Protein AF-A0A8J7DRD1-F1 (afdb_monomer_lite)

Foldseek 3Di:
DAWEWEDDPNDIDIDALVLVVVVLVLLLVLLVPDPPVDPPCVLVNVLSVVLVVQSVPDDGNHSYHYCCVRCVDPVSLVVVLVSLVVSLVVLVPPDDPCVSSNVVSVVVNVNSDD

Organism: NCBI:txid915328

pLDDT: mean 81.03, std 9.13, range [52.72, 90.69]

Radius of gyration: 13.46 Å; chains: 1; bounding box: 30×30×40 Å

Structure (mmCIF, N/CA/C/O backbone):
data_AF-A0A8J7DRD1-F1
#
_entry.id   AF-A0A8J7DRD1-F1
#
loop_
_atom_site.group_PDB
_atom_site.id
_atom_site.type_symbol
_atom_site.label_atom_id
_atom_site.label_alt_id
_atom_site.label_comp_id
_atom_site.label_asym_id
_atom_site.label_entity_id
_atom_site.label_seq_id
_atom_site.pdbx_PDB_ins_code
_atom_site.Cartn_x
_atom_site.Cartn_y
_atom_site.Cartn_z
_atom_site.occupancy
_atom_site.B_iso_or_equiv
_atom_site.auth_seq_id
_atom_site.auth_comp_id
_atom_site.auth_asym_id
_atom_site.auth_atom_id
_atom_site.pdbx_PDB_model_num
ATOM 1 N N . MET A 1 1 ? 6.907 -0.403 -21.459 1.00 59.00 1 MET A N 1
ATOM 2 C CA . MET A 1 1 ? 6.897 0.012 -20.043 1.00 59.00 1 MET A CA 1
ATOM 3 C C . MET A 1 1 ? 5.683 -0.633 -19.435 1.00 59.00 1 MET A C 1
ATOM 5 O O . MET A 1 1 ? 4.597 -0.388 -19.939 1.00 59.00 1 MET A O 1
ATOM 9 N N . SER A 1 2 ? 5.886 -1.500 -18.460 1.00 76.94 2 SER A N 1
ATOM 10 C CA . SER A 1 2 ? 4.801 -2.236 -17.828 1.00 76.94 2 SER A CA 1
ATOM 11 C C . SER A 1 2 ? 4.134 -1.355 -16.772 1.00 76.94 2 SER A C 1
ATOM 13 O O . SER A 1 2 ? 4.813 -0.569 -16.095 1.00 76.94 2 SER A O 1
ATOM 15 N N . SER A 1 3 ? 2.813 -1.426 -16.708 1.00 82.06 3 SER A N 1
ATOM 16 C CA . SER A 1 3 ? 1.995 -0.753 -15.707 1.00 82.06 3 SER A CA 1
ATOM 17 C C . SER A 1 3 ? 1.159 -1.789 -14.991 1.00 82.06 3 SER A C 1
ATOM 19 O O . SER A 1 3 ? 0.668 -2.714 -15.632 1.00 82.06 3 SER A O 1
ATOM 21 N N . SER A 1 4 ? 0.968 -1.567 -13.704 1.00 85.44 4 SER A N 1
ATOM 22 C CA . SER A 1 4 ? 0.161 -2.399 -12.827 1.00 85.44 4 SER A CA 1
ATOM 23 C C . SER A 1 4 ? -0.974 -1.566 -12.255 1.00 85.44 4 SER A C 1
ATOM 25 O O . SER A 1 4 ? -0.925 -0.328 -12.270 1.00 85.44 4 SER A O 1
ATOM 27 N N . GLU A 1 5 ? -2.002 -2.229 -11.766 1.00 88.00 5 GLU A N 1
ATOM 28 C CA . GLU A 1 5 ? -3.195 -1.616 -11.215 1.00 88.00 5 GLU A CA 1
ATOM 29 C C . GLU A 1 5 ? -3.276 -1.833 -9.703 1.00 88.00 5 GLU A C 1
ATOM 31 O O . GLU A 1 5 ? -2.980 -2.904 -9.193 1.00 88.00 5 GLU A O 1
ATOM 36 N N . VAL A 1 6 ? -3.669 -0.798 -8.965 1.00 88.00 6 VAL A N 1
ATOM 37 C CA . VAL A 1 6 ? -4.095 -0.937 -7.567 1.00 88.00 6 VAL A CA 1
ATOM 38 C C . VAL A 1 6 ? -5.597 -0.715 -7.526 1.00 88.00 6 VAL A C 1
ATOM 40 O O . VAL A 1 6 ? -6.076 0.298 -8.048 1.00 88.00 6 VAL A O 1
ATOM 43 N N . ILE A 1 7 ? -6.323 -1.651 -6.924 1.00 90.62 7 ILE A N 1
ATOM 44 C CA . ILE A 1 7 ? -7.785 -1.722 -6.916 1.00 90.62 7 ILE A CA 1
ATOM 45 C C . ILE A 1 7 ? -8.286 -1.647 -5.471 1.00 90.62 7 ILE A C 1
ATOM 47 O O . ILE A 1 7 ? -7.728 -2.278 -4.575 1.00 90.62 7 ILE A O 1
ATOM 51 N N . PHE A 1 8 ? -9.319 -0.839 -5.240 1.00 90.69 8 PHE A N 1
ATOM 52 C CA . PHE A 1 8 ? -10.028 -0.752 -3.964 1.00 90.69 8 PHE A CA 1
ATOM 53 C C . PHE A 1 8 ? -11.447 -0.214 -4.169 1.00 90.69 8 PHE A C 1
ATOM 55 O O . PHE A 1 8 ? -11.630 0.847 -4.776 1.00 90.69 8 PHE A O 1
ATOM 62 N N . ASN A 1 9 ? -12.459 -0.883 -3.621 1.00 87.56 9 ASN A N 1
ATOM 63 C CA . ASN A 1 9 ? -13.872 -0.515 -3.704 1.00 87.56 9 ASN A CA 1
ATOM 64 C C . ASN A 1 9 ? -14.334 -0.222 -5.147 1.00 87.56 9 ASN A C 1
ATOM 66 O O . ASN A 1 9 ? -14.951 0.812 -5.412 1.00 87.56 9 ASN A O 1
ATOM 70 N N . ASN A 1 10 ? -14.006 -1.104 -6.102 1.00 85.62 10 ASN A N 1
ATOM 71 C CA . ASN A 1 10 ? -14.265 -0.937 -7.548 1.00 85.62 10 ASN A CA 1
ATOM 72 C C . ASN A 1 10 ? -13.642 0.322 -8.184 1.00 85.62 10 ASN A C 1
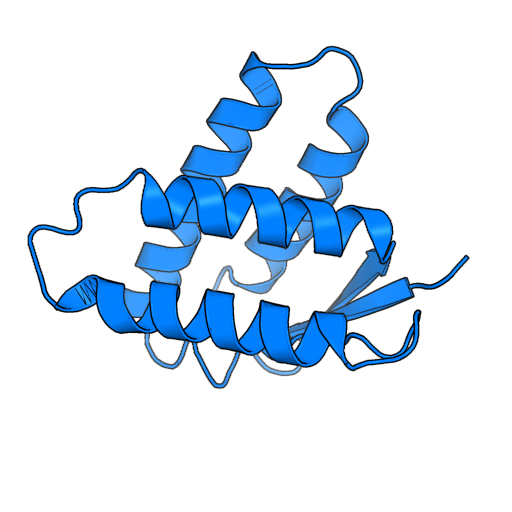ATOM 74 O O . ASN A 1 10 ? -13.961 0.681 -9.320 1.00 85.62 10 ASN A O 1
ATOM 78 N N . ARG A 1 11 ? -12.770 1.027 -7.463 1.00 89.50 11 ARG A N 1
ATOM 79 C CA . ARG A 1 11 ? -11.957 2.117 -7.991 1.00 89.50 11 ARG A CA 1
ATOM 80 C C . ARG A 1 11 ? -10.576 1.556 -8.274 1.00 89.50 11 ARG A C 1
ATOM 82 O O . ARG A 1 11 ? -10.091 0.703 -7.537 1.00 89.50 11 ARG A O 1
ATOM 89 N N . SER A 1 12 ? -9.917 2.082 -9.297 1.00 90.12 12 SER A N 1
ATOM 90 C CA . SER A 1 12 ? -8.574 1.637 -9.627 1.00 90.12 12 SER A CA 1
ATOM 91 C C . SER A 1 12 ? -7.630 2.765 -10.027 1.00 90.12 12 SER A C 1
ATOM 93 O O . SER A 1 12 ? -8.029 3.893 -10.372 1.00 90.12 12 SER A O 1
ATOM 95 N N . ARG A 1 13 ? -6.333 2.477 -9.911 1.00 89.31 13 ARG A N 1
ATOM 96 C CA . ARG A 1 13 ? -5.239 3.366 -10.295 1.00 89.31 13 ARG A CA 1
ATOM 97 C C . ARG A 1 13 ? -4.143 2.581 -10.992 1.00 89.31 13 ARG A C 1
ATOM 99 O O . ARG A 1 13 ? -3.478 1.757 -10.379 1.00 89.31 13 ARG A O 1
ATOM 106 N N . HIS A 1 14 ? -3.889 2.939 -12.248 1.00 88.31 14 HIS A N 1
ATOM 107 C CA . HIS A 1 14 ? -2.701 2.476 -12.954 1.00 88.31 14 HIS A CA 1
ATOM 108 C C . HIS A 1 14 ? -1.463 3.261 -12.523 1.00 88.31 14 HIS A C 1
ATOM 110 O O . HIS A 1 14 ? -1.456 4.506 -12.516 1.00 88.31 14 HIS A O 1
ATOM 116 N N . LEU A 1 15 ? -0.416 2.508 -12.212 1.00 86.38 15 LEU A N 1
ATOM 117 C CA . LEU A 1 15 ? 0.881 2.971 -11.741 1.00 86.38 15 LEU A CA 1
ATOM 118 C C . LEU A 1 15 ? 1.969 2.254 -12.546 1.00 86.38 15 LEU A C 1
ATOM 120 O O . LEU A 1 15 ? 1.758 1.172 -13.097 1.00 86.38 15 LEU A O 1
ATOM 124 N N . LYS A 1 16 ? 3.163 2.842 -12.635 1.00 85.56 16 LYS A N 1
ATOM 125 C CA . LYS A 1 16 ? 4.302 2.121 -13.230 1.00 85.56 16 LYS A CA 1
ATOM 126 C C . LYS A 1 16 ? 4.716 0.975 -12.309 1.00 85.56 16 LYS A C 1
ATOM 128 O O . LYS A 1 16 ? 4.867 1.208 -11.112 1.00 85.56 16 LYS A O 1
ATOM 133 N N . ASP A 1 17 ? 5.042 -0.195 -12.861 1.00 84.75 17 ASP A N 1
ATOM 134 C CA . ASP A 1 17 ? 5.540 -1.339 -12.073 1.00 84.75 17 ASP A CA 1
ATOM 135 C C . ASP A 1 17 ? 6.718 -0.950 -11.169 1.00 84.75 17 ASP A C 1
ATOM 137 O O . ASP A 1 17 ? 6.817 -1.379 -10.025 1.00 84.75 17 ASP A O 1
ATOM 141 N N . SER A 1 18 ? 7.613 -0.090 -11.665 1.00 84.19 18 SER A N 1
ATOM 142 C CA . SER A 1 18 ? 8.764 0.391 -10.898 1.00 84.19 18 SER A CA 1
ATOM 143 C C . SER A 1 18 ? 8.395 1.334 -9.753 1.00 84.19 18 SER A C 1
ATOM 145 O O . SER A 1 18 ? 9.147 1.422 -8.785 1.00 84.19 18 SER A O 1
ATOM 147 N N . ALA A 1 19 ? 7.273 2.051 -9.849 1.00 84.81 19 ALA A N 1
ATOM 148 C CA . ALA A 1 19 ? 6.753 2.866 -8.756 1.00 84.81 19 ALA A CA 1
ATOM 149 C C . ALA A 1 19 ? 6.096 1.979 -7.698 1.00 84.81 19 ALA A C 1
ATOM 151 O O . ALA A 1 19 ? 6.363 2.150 -6.512 1.00 84.81 19 ALA A O 1
ATOM 152 N N . LEU A 1 20 ? 5.296 1.005 -8.139 1.00 85.31 20 LEU A N 1
ATOM 153 C CA . LEU A 1 20 ? 4.573 0.112 -7.244 1.00 85.31 20 LEU A CA 1
ATOM 154 C C . LEU A 1 20 ? 5.520 -0.834 -6.491 1.00 85.31 20 LEU A C 1
ATOM 156 O O . LEU A 1 20 ? 5.403 -0.966 -5.278 1.00 85.31 20 LEU A O 1
ATOM 160 N N . GLY A 1 21 ? 6.551 -1.364 -7.156 1.00 85.12 21 GLY A N 1
ATOM 161 C CA . GLY A 1 21 ? 7.614 -2.122 -6.486 1.00 85.12 21 GLY A CA 1
ATOM 162 C C . GLY A 1 21 ? 8.338 -1.304 -5.410 1.00 85.12 21 GLY A C 1
ATOM 163 O O . GLY A 1 21 ? 8.471 -1.760 -4.280 1.00 85.12 21 GLY A O 1
ATOM 164 N N . LYS A 1 22 ? 8.719 -0.054 -5.717 1.00 86.75 22 LYS A N 1
ATOM 165 C CA . LYS A 1 22 ? 9.335 0.848 -4.725 1.00 86.75 22 LYS A CA 1
ATOM 166 C C . LYS A 1 22 ? 8.401 1.166 -3.561 1.00 86.75 22 LYS A C 1
ATOM 168 O O . LYS A 1 22 ? 8.859 1.260 -2.429 1.00 86.75 22 LYS A O 1
ATOM 173 N N . PHE A 1 23 ? 7.112 1.361 -3.833 1.00 86.81 23 PHE A N 1
ATOM 174 C CA . PHE A 1 23 ? 6.123 1.572 -2.784 1.00 86.81 23 PHE A CA 1
ATOM 175 C C . PHE A 1 23 ? 6.041 0.359 -1.854 1.00 86.81 23 PHE A C 1
ATOM 177 O O . PHE A 1 23 ? 6.118 0.545 -0.645 1.00 86.81 23 PHE A O 1
ATOM 184 N N . LEU A 1 24 ? 5.968 -0.862 -2.396 1.00 86.31 24 LEU A N 1
ATOM 185 C CA . LEU A 1 24 ? 5.956 -2.094 -1.601 1.00 86.31 24 LEU A CA 1
ATOM 186 C C . LEU A 1 24 ? 7.236 -2.281 -0.779 1.00 86.31 24 LEU A C 1
ATOM 188 O O . LEU A 1 24 ? 7.161 -2.715 0.367 1.00 86.31 24 LEU A O 1
ATOM 192 N N . ASP A 1 25 ? 8.402 -1.936 -1.330 1.00 86.00 25 ASP A N 1
ATOM 193 C CA . ASP A 1 25 ? 9.672 -1.988 -0.597 1.00 86.00 25 ASP A CA 1
ATOM 194 C C . ASP A 1 25 ? 9.673 -1.041 0.608 1.00 86.00 25 ASP A C 1
ATOM 196 O O . ASP A 1 25 ? 10.003 -1.449 1.721 1.00 86.00 25 ASP A O 1
ATOM 200 N N . ILE A 1 26 ? 9.256 0.212 0.405 1.00 87.06 26 ILE A N 1
ATOM 201 C CA . ILE A 1 26 ? 9.211 1.212 1.479 1.00 87.06 26 ILE A CA 1
ATOM 202 C C . ILE A 1 26 ? 8.111 0.874 2.491 1.00 87.06 26 ILE A C 1
ATOM 204 O O . ILE A 1 26 ? 8.285 1.089 3.689 1.00 87.06 26 ILE A O 1
ATOM 208 N N . LEU A 1 27 ? 6.984 0.335 2.024 1.00 85.69 27 LEU A N 1
ATOM 209 C CA . LEU A 1 27 ? 5.899 -0.127 2.879 1.00 85.69 27 LEU A CA 1
ATOM 210 C C . LEU A 1 27 ? 6.374 -1.257 3.794 1.00 85.69 27 LEU A C 1
ATOM 212 O O . LEU A 1 27 ? 6.151 -1.189 5.001 1.00 85.69 27 LEU A O 1
ATOM 216 N N . GLU A 1 28 ? 7.077 -2.253 3.252 1.00 84.38 28 GLU A N 1
ATOM 217 C CA . GLU A 1 28 ? 7.655 -3.336 4.046 1.00 84.38 28 GLU A CA 1
ATOM 218 C C . GLU A 1 28 ? 8.679 -2.811 5.056 1.00 84.38 28 GLU A C 1
ATOM 220 O O . GLU A 1 28 ? 8.643 -3.217 6.218 1.00 84.38 28 GLU A O 1
ATOM 225 N N . GLU A 1 29 ? 9.568 -1.901 4.646 1.00 84.19 29 GLU A N 1
ATOM 226 C CA . GLU A 1 29 ? 10.555 -1.291 5.540 1.00 84.19 29 GLU A CA 1
ATOM 227 C C . GLU A 1 29 ? 9.872 -0.539 6.687 1.00 84.19 29 GLU A C 1
ATOM 229 O O . GLU A 1 29 ? 10.227 -0.727 7.851 1.00 84.19 29 GLU A O 1
ATOM 234 N N . GLU A 1 30 ? 8.853 0.268 6.383 1.00 84.31 30 GLU A N 1
ATOM 235 C CA . GLU A 1 30 ? 8.101 1.021 7.383 1.00 84.31 30 GLU A CA 1
ATOM 236 C C . GLU A 1 30 ? 7.404 0.078 8.364 1.00 84.31 30 GLU A C 1
ATOM 238 O O . GLU A 1 30 ? 7.554 0.241 9.574 1.00 84.31 30 GLU A O 1
ATOM 243 N N . ILE A 1 31 ? 6.724 -0.951 7.858 1.00 81.00 31 ILE A N 1
ATOM 244 C CA . ILE A 1 31 ? 6.074 -1.991 8.662 1.00 81.00 31 ILE A CA 1
ATOM 245 C C . ILE A 1 31 ? 7.110 -2.717 9.532 1.00 81.00 31 ILE A C 1
ATOM 247 O O . ILE A 1 31 ? 6.910 -2.879 10.729 1.00 81.00 31 ILE A O 1
ATOM 251 N N . CYS A 1 32 ? 8.248 -3.133 8.979 1.00 78.25 32 CYS A N 1
ATOM 252 C CA . CYS A 1 32 ? 9.272 -3.864 9.730 1.00 78.25 32 CYS A CA 1
ATOM 253 C C . CYS A 1 32 ? 10.005 -2.993 10.756 1.00 78.25 32 CYS A C 1
ATOM 255 O O . CYS A 1 32 ? 10.444 -3.510 11.783 1.00 78.25 32 CYS A O 1
ATOM 257 N N . SER A 1 33 ? 10.134 -1.692 10.493 1.00 76.31 33 SER A N 1
ATOM 258 C CA . SER A 1 33 ? 10.734 -0.726 11.417 1.00 76.31 33 SER A CA 1
ATOM 259 C C . SER A 1 33 ? 9.836 -0.413 12.613 1.00 76.31 33 SER A C 1
ATOM 261 O O . SER A 1 33 ? 10.324 0.037 13.652 1.00 76.31 33 SER A O 1
ATOM 263 N N . GLN A 1 34 ? 8.530 -0.666 12.495 1.00 70.00 34 GLN A N 1
ATOM 264 C CA . GLN A 1 34 ? 7.605 -0.499 13.600 1.00 70.00 34 GLN A CA 1
ATOM 265 C C . GLN A 1 34 ? 7.718 -1.690 14.549 1.00 70.00 34 GLN A C 1
ATOM 267 O O . GLN A 1 34 ? 7.494 -2.847 14.189 1.00 70.00 34 GLN A O 1
ATOM 272 N N . GLN A 1 35 ? 8.039 -1.393 15.809 1.00 61.88 35 GLN A N 1
ATOM 273 C CA . GLN A 1 35 ? 7.745 -2.312 16.897 1.00 61.88 35 GLN A CA 1
ATOM 274 C C . GLN A 1 35 ? 6.227 -2.327 17.050 1.00 61.88 35 GLN A C 1
ATOM 276 O O . GLN A 1 35 ? 5.654 -1.512 17.768 1.00 61.88 35 GLN A O 1
ATOM 281 N N . PHE A 1 36 ? 5.556 -3.202 16.303 1.00 62.44 36 PHE A N 1
ATOM 282 C CA . PHE A 1 36 ? 4.152 -3.487 16.547 1.00 62.44 36 PHE A CA 1
ATOM 283 C C . PHE A 1 36 ? 4.062 -4.155 17.915 1.00 62.44 36 PHE A C 1
ATOM 285 O O . PHE A 1 36 ? 4.267 -5.359 18.051 1.00 62.44 36 PHE A O 1
ATOM 292 N N . GLU A 1 37 ? 3.821 -3.348 18.945 1.00 52.72 37 GLU A N 1
ATOM 293 C CA . GLU A 1 37 ? 3.698 -3.823 20.325 1.00 52.72 37 GLU A CA 1
ATOM 294 C C . GLU A 1 37 ? 2.463 -4.725 20.502 1.00 52.72 37 GLU A C 1
ATOM 296 O O . GLU A 1 37 ? 2.412 -5.518 21.439 1.00 52.72 37 GLU A O 1
ATOM 301 N N . ASN A 1 38 ? 1.513 -4.689 19.554 1.00 54.12 38 ASN A N 1
ATOM 302 C CA . ASN A 1 38 ? 0.264 -5.444 19.589 1.00 54.12 38 ASN A CA 1
ATOM 303 C C . ASN A 1 38 ? 0.034 -6.267 18.306 1.00 54.12 38 ASN A C 1
ATOM 305 O O . ASN A 1 38 ? 0.406 -5.867 17.204 1.00 54.12 38 ASN A O 1
ATOM 309 N N . ASN A 1 39 ? -0.682 -7.391 18.443 1.00 60.09 39 ASN A N 1
ATOM 310 C CA . ASN A 1 39 ? -1.156 -8.260 17.346 1.00 60.09 39 ASN A CA 1
ATOM 311 C C . ASN A 1 39 ? -1.998 -7.531 16.272 1.00 60.09 39 ASN A C 1
ATOM 313 O O . ASN A 1 39 ? -2.283 -8.113 15.225 1.00 60.09 39 ASN A O 1
ATOM 317 N N . GLU A 1 40 ? -2.423 -6.293 16.532 1.00 62.69 40 GLU A N 1
ATOM 318 C CA . GLU A 1 40 ? -3.361 -5.539 15.699 1.00 62.69 40 GLU A CA 1
ATOM 319 C C . GLU A 1 40 ? -2.806 -5.149 14.333 1.00 62.69 40 GLU A C 1
ATOM 321 O O . GLU A 1 40 ? -3.600 -5.006 13.420 1.00 62.69 40 GLU A O 1
ATOM 326 N N . SER A 1 41 ? -1.488 -5.078 14.149 1.00 68.62 41 SER A N 1
ATOM 327 C CA . SER A 1 41 ? -0.872 -4.719 12.859 1.00 68.62 41 SER A CA 1
ATOM 328 C C . SER A 1 41 ? -0.287 -5.919 12.111 1.00 68.62 41 SER A C 1
ATOM 330 O O . SER A 1 41 ? 0.294 -5.783 11.032 1.00 68.62 41 SER A O 1
ATOM 332 N N . LYS A 1 42 ? -0.429 -7.128 12.674 1.00 76.69 42 LYS A N 1
ATOM 333 C CA . LYS A 1 42 ? 0.085 -8.364 12.069 1.00 76.69 42 LYS A CA 1
ATOM 334 C C . LYS A 1 42 ? -0.506 -8.596 10.676 1.00 76.69 42 LYS A C 1
ATOM 336 O O . LYS A 1 42 ? 0.220 -8.994 9.771 1.00 76.69 42 LYS A O 1
ATOM 341 N N . TRP A 1 43 ? -1.789 -8.270 10.500 1.00 83.31 43 TRP A N 1
ATOM 342 C CA . TRP A 1 43 ? -2.476 -8.397 9.214 1.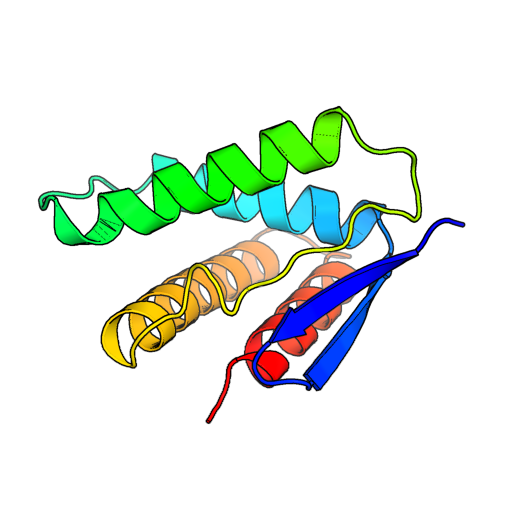00 83.31 43 TRP A CA 1
ATOM 343 C C . TRP A 1 43 ? -1.785 -7.599 8.107 1.00 83.31 43 TRP A C 1
ATOM 345 O O . TRP A 1 43 ? -1.729 -8.073 6.982 1.00 83.31 43 TRP A O 1
ATOM 355 N N . LEU A 1 44 ? -1.231 -6.423 8.412 1.00 81.06 44 LEU A N 1
ATOM 356 C CA . LEU A 1 44 ? -0.606 -5.568 7.409 1.00 81.06 44 LEU A CA 1
ATOM 357 C C . LEU A 1 44 ? 0.769 -6.100 6.998 1.00 81.06 44 LEU A C 1
ATOM 359 O O . LEU A 1 44 ? 1.149 -6.025 5.832 1.00 81.06 44 LEU A O 1
ATOM 363 N N . LYS A 1 45 ? 1.504 -6.688 7.946 1.00 81.50 45 LYS A N 1
ATOM 364 C CA . LYS A 1 45 ? 2.757 -7.385 7.649 1.00 81.50 45 LYS A CA 1
ATOM 365 C C . LYS A 1 45 ? 2.519 -8.623 6.788 1.00 81.50 45 LYS A C 1
ATOM 367 O O . LYS A 1 45 ? 3.256 -8.843 5.829 1.00 81.50 45 LYS A O 1
ATOM 372 N N . ASP A 1 46 ? 1.487 -9.395 7.116 1.00 83.19 46 ASP A N 1
ATOM 373 C CA . ASP A 1 46 ? 1.091 -10.570 6.341 1.00 83.19 46 ASP A CA 1
ATOM 374 C C . ASP A 1 46 ? 0.599 -10.154 4.937 1.00 83.19 46 ASP A C 1
ATOM 376 O O . ASP A 1 46 ? 1.010 -10.757 3.950 1.00 83.19 46 ASP A O 1
ATOM 380 N N . ALA A 1 47 ? -0.168 -9.061 4.831 1.00 83.69 47 ALA A N 1
ATOM 381 C CA . ALA A 1 47 ? -0.608 -8.468 3.565 1.00 83.69 47 ALA A CA 1
ATOM 382 C C . ALA A 1 47 ? 0.562 -8.030 2.680 1.00 83.69 47 ALA A C 1
ATOM 384 O O . ALA A 1 47 ? 0.647 -8.405 1.515 1.00 83.69 47 ALA A O 1
ATOM 385 N N . CYS A 1 48 ? 1.505 -7.274 3.246 1.00 84.19 48 CYS A N 1
ATOM 386 C CA . CYS A 1 48 ? 2.663 -6.786 2.509 1.00 84.19 48 CYS A CA 1
ATOM 387 C C . CYS A 1 48 ? 3.545 -7.936 2.007 1.00 84.19 48 CYS A C 1
ATOM 389 O O . CYS A 1 48 ? 4.101 -7.853 0.911 1.00 84.19 48 CYS A O 1
ATOM 391 N N . ARG A 1 49 ? 3.661 -9.018 2.789 1.00 82.06 49 ARG A N 1
ATOM 392 C CA . ARG A 1 49 ? 4.360 -10.230 2.360 1.00 82.06 49 ARG A CA 1
ATOM 393 C C . ARG A 1 49 ? 3.622 -10.927 1.222 1.00 82.06 49 ARG A C 1
ATOM 395 O O . ARG A 1 49 ? 4.271 -11.243 0.233 1.00 82.06 49 ARG A O 1
ATOM 402 N N . ALA A 1 50 ? 2.308 -11.119 1.343 1.00 83.50 50 ALA A N 1
ATOM 403 C CA . ALA A 1 50 ? 1.493 -11.730 0.295 1.00 83.50 50 ALA A CA 1
ATOM 404 C C . ALA A 1 50 ? 1.620 -10.953 -1.023 1.00 83.50 50 ALA A C 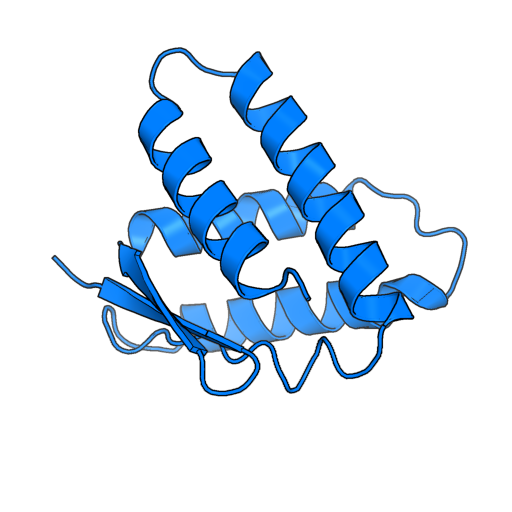1
ATOM 406 O O . ALA A 1 50 ? 1.976 -11.534 -2.044 1.00 83.50 50 ALA A O 1
ATOM 407 N N . TRP A 1 51 ? 1.488 -9.622 -0.975 1.00 83.25 51 TRP A N 1
ATOM 408 C CA . TRP A 1 51 ? 1.700 -8.772 -2.146 1.00 83.25 51 TRP A CA 1
ATOM 409 C C . TRP A 1 51 ? 3.093 -8.933 -2.735 1.00 83.25 51 TRP A C 1
ATOM 411 O O . TRP A 1 51 ? 3.221 -8.996 -3.947 1.00 83.25 51 TRP A O 1
ATOM 421 N N . LYS A 1 52 ? 4.151 -9.015 -1.920 1.00 79.56 52 LYS A N 1
ATOM 422 C CA . LYS A 1 52 ? 5.512 -9.209 -2.436 1.00 79.56 52 LYS A CA 1
ATOM 423 C C . LYS A 1 52 ? 5.738 -10.583 -3.054 1.00 79.56 52 LYS A C 1
ATOM 425 O O . LYS A 1 52 ? 6.410 -10.658 -4.082 1.00 79.56 52 LYS A O 1
ATOM 430 N N . GLU A 1 53 ? 5.221 -11.640 -2.439 1.00 79.88 53 GLU A N 1
ATOM 431 C CA . GLU A 1 53 ? 5.303 -13.002 -2.969 1.00 79.88 53 GLU A CA 1
ATOM 432 C C . GLU A 1 53 ? 4.607 -13.063 -4.334 1.00 79.88 53 GLU A C 1
ATOM 434 O O . GLU A 1 53 ? 5.265 -13.351 -5.336 1.00 79.88 53 GLU A O 1
ATOM 439 N N . GLU A 1 54 ? 3.350 -12.622 -4.413 1.00 74.12 54 GLU A N 1
ATOM 440 C CA . GLU A 1 54 ? 2.588 -12.528 -5.664 1.00 74.12 54 GLU A CA 1
ATOM 441 C C . GLU A 1 54 ? 3.290 -11.632 -6.697 1.00 74.12 54 GLU A C 1
ATOM 443 O O . GLU A 1 54 ? 3.481 -12.010 -7.854 1.00 74.12 54 GLU A O 1
ATOM 448 N N . TRP A 1 55 ? 3.782 -10.465 -6.277 1.00 75.56 55 TRP A N 1
ATOM 449 C CA . TRP A 1 55 ? 4.512 -9.535 -7.140 1.00 75.56 55 TRP A CA 1
ATOM 450 C C . TRP A 1 55 ? 5.806 -10.130 -7.698 1.00 75.56 55 TRP A C 1
ATOM 452 O O . TRP A 1 55 ? 6.219 -9.777 -8.807 1.00 75.56 55 TRP A O 1
ATOM 462 N N . SER A 1 56 ? 6.495 -10.981 -6.938 1.00 71.75 56 SER A N 1
ATOM 463 C CA . SER A 1 56 ? 7.749 -11.611 -7.358 1.00 71.75 56 SER A CA 1
ATOM 464 C C . SER A 1 56 ? 7.534 -12.726 -8.381 1.00 71.75 56 SER A C 1
ATOM 466 O O . SER A 1 56 ? 8.372 -12.903 -9.267 1.00 71.75 56 SER A O 1
ATOM 468 N N . GLU A 1 57 ? 6.399 -13.419 -8.298 1.00 74.75 57 GLU A N 1
ATOM 469 C CA . GLU A 1 57 ? 6.044 -14.530 -9.182 1.00 74.75 57 GLU A CA 1
ATOM 470 C C . GLU A 1 57 ? 5.326 -14.070 -10.460 1.00 74.75 57 GLU A C 1
ATOM 472 O O . GLU A 1 57 ? 5.388 -14.754 -11.486 1.00 74.75 57 GLU A O 1
ATOM 477 N N . MET A 1 58 ? 4.687 -12.895 -10.442 1.00 75.44 58 MET A N 1
ATOM 478 C CA . MET A 1 58 ? 3.928 -12.398 -11.589 1.00 75.44 58 MET A CA 1
ATOM 479 C C . MET A 1 58 ? 4.796 -11.728 -12.674 1.00 75.44 58 MET A C 1
ATOM 481 O O . MET A 1 58 ? 5.758 -11.004 -12.376 1.00 75.44 58 MET A O 1
ATOM 485 N N . PRO A 1 59 ? 4.450 -11.907 -13.968 1.00 72.00 59 PRO A N 1
ATOM 486 C CA . PRO A 1 59 ? 5.094 -11.189 -15.060 1.00 72.00 59 PRO A CA 1
ATOM 487 C C . PRO A 1 59 ? 4.921 -9.668 -14.917 1.00 72.00 59 PRO A C 1
ATOM 489 O O . PRO A 1 59 ? 3.899 -9.204 -14.410 1.00 72.00 59 PRO A O 1
ATOM 492 N N . PRO A 1 60 ? 5.876 -8.855 -15.404 1.00 68.50 60 PRO A N 1
ATOM 493 C CA . PRO A 1 60 ? 5.696 -7.408 -15.483 1.00 68.50 60 PRO A CA 1
ATOM 494 C C . PRO A 1 60 ? 4.408 -7.038 -16.236 1.00 68.50 60 PRO A C 1
ATOM 496 O O . PRO A 1 60 ? 4.171 -7.549 -17.330 1.00 68.50 60 PRO A O 1
ATOM 499 N N . GLY A 1 61 ? 3.622 -6.110 -15.691 1.00 65.44 61 GLY A N 1
ATOM 500 C CA . GLY A 1 61 ? 2.355 -5.650 -16.271 1.00 65.44 61 GLY A CA 1
ATOM 501 C C . GLY A 1 61 ? 1.132 -6.516 -15.965 1.00 65.44 61 GLY A C 1
ATOM 502 O O . GLY A 1 61 ? 0.077 -6.265 -16.535 1.00 65.44 61 GLY A O 1
ATOM 503 N N . LEU A 1 62 ? 1.277 -7.525 -15.102 1.00 70.69 62 LEU A N 1
ATOM 504 C CA . LEU A 1 62 ? 0.175 -8.309 -14.529 1.00 70.69 62 LEU A CA 1
ATOM 505 C C . LEU A 1 62 ? 0.185 -8.256 -12.998 1.00 70.69 62 LEU A C 1
ATOM 507 O O . LEU A 1 62 ? -0.379 -9.122 -12.345 1.00 70.69 62 LEU A O 1
ATOM 511 N N . LYS A 1 63 ? 0.891 -7.287 -12.414 1.00 76.44 63 LYS A N 1
ATOM 512 C CA . LYS A 1 63 ? 1.132 -7.241 -10.974 1.00 76.44 63 LYS A CA 1
ATOM 513 C C . LYS A 1 63 ? 0.075 -6.395 -10.283 1.00 76.44 63 LYS A C 1
ATOM 515 O O . LYS A 1 63 ? 0.387 -5.405 -9.636 1.00 76.44 63 LYS A O 1
ATOM 520 N N . ASP A 1 64 ? -1.185 -6.726 -10.491 1.00 82.56 64 ASP A N 1
ATOM 521 C CA . ASP A 1 64 ? -2.260 -5.935 -9.910 1.00 82.56 64 ASP A CA 1
ATOM 522 C C . ASP A 1 64 ? -2.373 -6.229 -8.406 1.00 82.56 64 ASP A C 1
ATOM 524 O O . ASP A 1 64 ? -2.106 -7.343 -7.959 1.00 82.56 64 ASP A O 1
ATOM 528 N N . ILE A 1 65 ? -2.707 -5.210 -7.613 1.00 85.50 65 ILE A N 1
ATOM 529 C CA . ILE A 1 65 ? -2.882 -5.317 -6.162 1.00 85.50 65 ILE A CA 1
ATOM 530 C C . ILE A 1 65 ? -4.328 -4.995 -5.821 1.00 85.50 65 ILE A C 1
ATOM 532 O O . ILE A 1 65 ? -4.783 -3.865 -6.011 1.00 85.50 65 ILE A O 1
ATOM 536 N N . GLU A 1 66 ? -5.022 -5.967 -5.243 1.00 87.38 66 GLU A N 1
ATOM 537 C CA . GLU A 1 66 ? -6.364 -5.791 -4.704 1.00 87.38 66 GLU A CA 1
ATOM 538 C C . GLU A 1 66 ? -6.280 -5.477 -3.206 1.00 87.38 66 GLU A C 1
ATOM 540 O O . GLU A 1 66 ? -5.790 -6.270 -2.404 1.00 87.38 66 GLU A O 1
ATOM 545 N N . LEU A 1 67 ? -6.702 -4.271 -2.819 1.00 87.31 67 LEU A N 1
ATOM 546 C CA . LEU A 1 67 ? -6.649 -3.809 -1.430 1.00 87.31 67 LEU A CA 1
ATOM 547 C C . LEU A 1 67 ? -7.889 -4.217 -0.628 1.00 87.31 67 LEU A C 1
ATOM 549 O O . LEU A 1 67 ? -7.841 -4.181 0.603 1.00 87.31 67 LEU A O 1
ATOM 553 N N . ASP A 1 68 ? -8.986 -4.584 -1.294 1.00 85.38 68 ASP A N 1
ATOM 554 C CA . ASP A 1 68 ? -10.274 -4.897 -0.660 1.00 85.38 68 ASP A CA 1
ATOM 555 C C . ASP A 1 68 ? -10.184 -6.091 0.303 1.00 85.38 68 ASP A C 1
ATOM 557 O O . ASP A 1 68 ? -10.759 -6.053 1.394 1.00 85.38 68 ASP A O 1
ATOM 561 N N . ASP A 1 69 ? -9.361 -7.087 -0.029 1.00 83.38 69 ASP A N 1
ATOM 562 C CA . ASP A 1 69 ? -9.118 -8.264 0.815 1.00 83.38 69 ASP A CA 1
ATOM 563 C C . ASP A 1 69 ? -8.385 -7.933 2.125 1.00 83.38 69 ASP A C 1
ATOM 565 O O . ASP A 1 69 ? -8.442 -8.677 3.111 1.00 83.38 69 ASP A O 1
ATOM 569 N N . PHE A 1 70 ? -7.715 -6.781 2.174 1.00 84.00 70 PHE A N 1
ATOM 570 C CA . PHE A 1 70 ? -6.863 -6.385 3.290 1.00 84.00 70 PHE A CA 1
ATOM 571 C C . PHE A 1 70 ? -7.495 -5.260 4.105 1.00 84.00 70 PHE A C 1
ATOM 573 O O . PHE A 1 70 ? -7.527 -5.326 5.337 1.00 84.00 70 PHE A O 1
ATOM 580 N N . LEU A 1 71 ? -8.073 -4.264 3.436 1.00 87.38 71 LEU A N 1
ATOM 581 C CA . LEU A 1 71 ? -8.682 -3.067 4.015 1.00 87.38 71 LEU A CA 1
ATOM 582 C C . LEU A 1 71 ? -10.172 -3.266 4.336 1.00 87.38 71 LEU A C 1
ATOM 584 O O . LEU A 1 71 ? -11.019 -2.405 4.087 1.00 87.38 71 LEU A O 1
ATOM 588 N N . THR A 1 72 ? -10.468 -4.408 4.957 1.00 87.06 72 THR A N 1
ATOM 589 C CA . THR A 1 72 ? -11.818 -4.954 5.172 1.00 87.06 72 THR A CA 1
ATOM 590 C C . THR A 1 72 ? -12.694 -4.152 6.140 1.00 87.06 72 THR A C 1
ATOM 592 O O . THR A 1 72 ? -13.878 -4.444 6.289 1.00 87.06 72 THR A O 1
ATOM 595 N N . ASN A 1 73 ? -12.126 -3.198 6.881 1.00 86.81 73 ASN A N 1
ATOM 596 C CA . ASN A 1 73 ? -12.857 -2.347 7.817 1.00 86.81 73 ASN A CA 1
ATOM 597 C C . ASN A 1 73 ? -12.190 -0.970 7.968 1.00 86.81 73 ASN A C 1
ATOM 599 O O . ASN A 1 73 ? -11.046 -0.764 7.555 1.00 86.81 73 ASN A O 1
ATOM 603 N N . SER A 1 74 ? -12.904 -0.035 8.598 1.00 86.06 74 SER A N 1
ATOM 604 C CA . SER A 1 74 ? -12.438 1.341 8.794 1.00 86.06 74 SER A CA 1
ATOM 605 C C . SER A 1 74 ? -11.155 1.433 9.623 1.00 86.06 74 SER A C 1
ATOM 607 O O . SER A 1 74 ? -10.292 2.243 9.305 1.00 86.06 74 SER A O 1
ATOM 609 N N . GLN A 1 75 ? -10.977 0.578 10.636 1.00 85.94 75 GLN A N 1
ATOM 610 C CA . GLN A 1 75 ? -9.764 0.565 11.460 1.00 85.94 75 GLN A CA 1
ATOM 611 C C . GLN A 1 75 ? -8.519 0.235 10.624 1.00 85.94 75 GLN A C 1
ATOM 613 O O . GLN A 1 75 ? -7.503 0.918 10.735 1.00 85.94 75 GLN A O 1
ATOM 618 N N . ARG A 1 76 ? -8.605 -0.772 9.746 1.00 87.19 76 ARG A N 1
ATOM 619 C CA . ARG A 1 76 ? -7.508 -1.155 8.845 1.00 87.19 76 ARG A CA 1
ATOM 620 C C . ARG A 1 76 ? -7.218 -0.089 7.797 1.00 87.19 76 ARG A C 1
ATOM 622 O O . ARG A 1 76 ? -6.056 0.168 7.499 1.00 87.19 76 ARG A O 1
ATOM 629 N N . GLN A 1 77 ? -8.257 0.560 7.272 1.00 88.00 77 GLN A N 1
ATOM 630 C CA . GLN A 1 77 ? -8.102 1.695 6.359 1.00 88.00 77 GLN A CA 1
ATOM 631 C C . GLN A 1 77 ? -7.389 2.863 7.045 1.00 88.00 77 GLN A C 1
ATOM 633 O O . GLN A 1 77 ? -6.441 3.411 6.492 1.00 88.00 77 GLN A O 1
ATOM 638 N N . GLU A 1 78 ? -7.790 3.224 8.266 1.00 87.31 78 GLU A N 1
ATOM 639 C CA . GLU A 1 78 ? -7.121 4.267 9.047 1.00 87.31 78 GLU A CA 1
ATOM 640 C C . GLU A 1 78 ? -5.655 3.931 9.331 1.00 87.31 78 GLU A C 1
ATOM 642 O O . GLU A 1 78 ? -4.790 4.801 9.241 1.00 87.31 78 GLU A O 1
ATOM 647 N N . GLU A 1 79 ? -5.359 2.683 9.682 1.00 85.81 79 GLU A N 1
ATOM 648 C CA . GLU A 1 79 ? -3.994 2.234 9.941 1.00 85.81 79 GLU A CA 1
ATOM 649 C C . GLU A 1 79 ? -3.130 2.287 8.676 1.00 85.81 79 GLU A C 1
ATOM 651 O O . GLU A 1 79 ? -2.025 2.838 8.707 1.00 85.81 79 GLU A O 1
ATOM 656 N N . PHE A 1 80 ? -3.663 1.816 7.546 1.00 87.62 80 PHE A N 1
ATOM 657 C CA . PHE A 1 80 ? -3.024 1.950 6.241 1.00 87.62 80 PHE A CA 1
ATOM 658 C C . PHE A 1 80 ? -2.743 3.420 5.906 1.00 87.62 80 PHE A C 1
ATOM 660 O O . PHE A 1 80 ? -1.608 3.770 5.585 1.00 87.62 80 PHE A O 1
ATOM 667 N N . HIS A 1 81 ? -3.726 4.309 6.088 1.00 88.25 81 HIS A N 1
ATOM 668 C CA . HIS A 1 81 ? -3.560 5.754 5.894 1.00 88.25 81 HIS A CA 1
ATOM 669 C C . HIS A 1 81 ? -2.462 6.343 6.778 1.00 88.25 81 HIS A C 1
ATOM 671 O O . HIS A 1 81 ? -1.658 7.151 6.311 1.00 88.25 81 HIS A O 1
ATOM 677 N N . ARG A 1 82 ? -2.381 5.948 8.053 1.00 87.31 82 ARG A N 1
ATOM 678 C CA . ARG A 1 82 ? -1.322 6.417 8.964 1.00 87.31 82 ARG A CA 1
ATOM 679 C C . ARG A 1 82 ? 0.062 6.005 8.473 1.00 87.31 82 ARG A C 1
ATOM 681 O O . ARG A 1 82 ? 0.994 6.801 8.565 1.00 87.31 82 ARG A O 1
ATOM 688 N N . ILE A 1 83 ? 0.201 4.790 7.954 1.00 87.31 83 ILE A N 1
ATOM 689 C CA . ILE A 1 83 ? 1.478 4.270 7.455 1.00 87.31 83 ILE A CA 1
ATOM 690 C C . ILE A 1 83 ? 1.862 4.938 6.140 1.00 87.31 83 ILE A C 1
ATOM 692 O O . ILE A 1 83 ? 2.979 5.435 6.025 1.00 87.31 83 ILE A O 1
ATOM 696 N N . VAL A 1 84 ? 0.930 5.062 5.194 1.00 88.56 84 VAL A N 1
ATOM 697 C CA . VAL A 1 84 ? 1.162 5.782 3.934 1.00 88.56 84 VAL A CA 1
ATOM 698 C C . VAL A 1 84 ? 1.570 7.235 4.194 1.00 88.56 84 VAL A C 1
ATOM 700 O O . VAL A 1 84 ? 2.534 7.713 3.600 1.00 88.56 84 VAL A O 1
ATOM 703 N N . ASN A 1 85 ? 0.936 7.919 5.151 1.00 88.06 85 ASN A N 1
ATOM 704 C CA . ASN A 1 85 ? 1.328 9.277 5.539 1.00 88.06 85 ASN A CA 1
ATOM 705 C C . ASN A 1 85 ? 2.751 9.351 6.121 1.00 88.06 85 ASN A C 1
ATOM 707 O O . ASN A 1 85 ? 3.493 10.290 5.828 1.00 88.06 85 ASN A O 1
ATOM 711 N N . ARG A 1 86 ? 3.180 8.356 6.909 1.00 86.56 86 ARG A N 1
ATOM 712 C CA . ARG A 1 86 ? 4.573 8.279 7.391 1.00 86.56 86 ARG A CA 1
ATOM 713 C C . ARG A 1 86 ? 5.557 8.066 6.249 1.00 86.56 86 ARG A C 1
ATOM 715 O O . ARG A 1 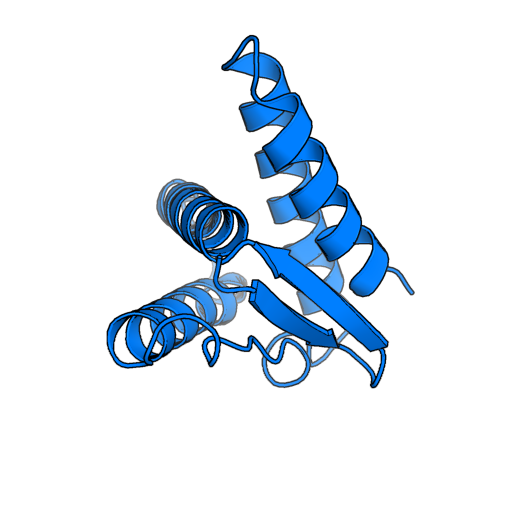86 ? 6.606 8.708 6.229 1.00 86.56 86 ARG A O 1
ATOM 722 N N . ILE A 1 87 ? 5.207 7.200 5.300 1.00 87.81 87 ILE A N 1
ATOM 723 C CA . ILE A 1 87 ? 6.006 6.952 4.100 1.00 87.81 87 ILE A CA 1
ATOM 724 C C . ILE A 1 87 ? 6.168 8.248 3.307 1.00 87.81 87 ILE A C 1
ATOM 726 O O . ILE A 1 87 ? 7.297 8.616 2.994 1.00 87.81 87 ILE A O 1
ATOM 730 N N . LEU A 1 88 ? 5.078 8.978 3.050 1.00 87.75 88 LEU A N 1
ATOM 731 C CA . LEU A 1 88 ? 5.119 10.275 2.369 1.00 87.75 88 LEU A CA 1
ATOM 732 C C . LEU A 1 88 ? 6.074 11.243 3.078 1.00 87.75 88 LEU A C 1
ATOM 734 O O . LEU A 1 88 ? 7.004 11.746 2.452 1.00 87.75 88 LEU A O 1
ATOM 738 N N . MET A 1 89 ? 5.945 11.396 4.400 1.00 85.25 89 MET A N 1
ATOM 739 C CA . MET A 1 89 ? 6.844 12.246 5.190 1.00 85.25 89 MET A CA 1
ATOM 740 C C . MET A 1 89 ? 8.318 11.824 5.120 1.00 85.25 89 MET A C 1
ATOM 742 O O . MET A 1 89 ? 9.200 12.677 5.222 1.00 85.25 89 MET A O 1
ATOM 746 N N . LYS A 1 90 ? 8.618 10.524 5.011 1.00 82.50 90 LYS A N 1
ATOM 747 C CA . LYS A 1 90 ? 9.993 10.026 4.852 1.00 82.50 90 LYS A CA 1
ATOM 748 C C . LYS A 1 90 ? 10.516 10.299 3.446 1.00 82.50 90 LYS A C 1
ATOM 750 O O . LYS A 1 90 ? 11.609 10.840 3.305 1.00 82.50 90 LYS A O 1
ATOM 755 N N . VAL A 1 91 ? 9.740 9.969 2.418 1.00 82.56 91 VAL A N 1
ATOM 756 C CA . VAL A 1 91 ? 10.129 10.138 1.012 1.00 82.56 91 VAL A CA 1
ATOM 757 C C . VAL A 1 91 ? 10.364 11.616 0.685 1.00 82.56 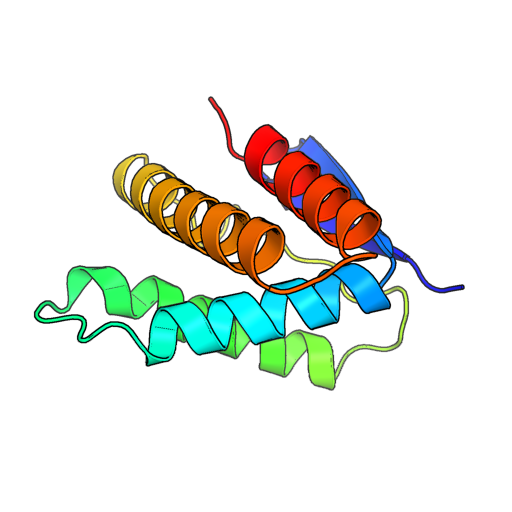91 VAL A C 1
ATOM 759 O O . VAL A 1 91 ? 11.370 11.941 0.058 1.00 82.56 91 VAL A O 1
ATOM 762 N N . GLU A 1 92 ? 9.513 12.517 1.183 1.00 78.69 92 GLU A N 1
ATOM 763 C CA . GLU A 1 92 ? 9.672 13.972 1.027 1.00 78.69 92 GLU A CA 1
ATOM 764 C C . GLU A 1 92 ? 10.952 14.515 1.681 1.00 78.69 92 GLU A C 1
ATOM 766 O O . GLU A 1 92 ? 11.539 15.475 1.190 1.00 78.69 92 GLU A O 1
ATOM 771 N N . LYS A 1 93 ? 11.414 13.901 2.778 1.00 73.25 93 LYS A N 1
ATOM 772 C CA . LYS A 1 93 ? 12.623 14.331 3.500 1.00 73.25 93 LYS A CA 1
ATOM 773 C C . LYS A 1 93 ? 13.925 13.807 2.898 1.00 73.25 93 LYS A C 1
ATOM 775 O O . LYS A 1 93 ? 14.977 14.375 3.177 1.00 73.25 93 LYS A O 1
ATOM 780 N N . VAL A 1 94 ? 13.881 12.702 2.152 1.00 66.81 94 VAL A N 1
ATOM 781 C CA . VAL A 1 94 ? 15.077 11.909 1.822 1.00 66.81 94 VAL A CA 1
ATOM 782 C C . VAL A 1 94 ? 15.636 12.190 0.423 1.00 66.81 94 VAL A C 1
ATOM 784 O O . VAL A 1 94 ? 16.807 11.892 0.194 1.00 66.81 94 VAL A O 1
ATOM 787 N N . SER A 1 95 ? 14.891 12.748 -0.540 1.00 55.94 95 SER A N 1
ATOM 788 C CA . SER A 1 95 ? 15.435 12.856 -1.909 1.00 55.94 95 SER A CA 1
ATOM 789 C C . SER A 1 95 ? 14.900 14.003 -2.769 1.00 55.94 95 SER A C 1
ATOM 791 O O . SER A 1 95 ? 13.724 14.034 -3.130 1.00 55.94 95 SER A O 1
ATOM 793 N N . GLU A 1 96 ? 15.822 14.853 -3.241 1.00 56.12 96 GLU A N 1
ATOM 794 C CA . GLU A 1 96 ? 15.681 15.550 -4.527 1.00 56.12 96 GLU A CA 1
ATOM 795 C C . GLU A 1 96 ? 15.386 14.506 -5.624 1.00 56.12 96 GLU A C 1
ATOM 797 O O . GLU A 1 96 ? 16.133 13.542 -5.796 1.00 56.12 96 GLU A O 1
ATOM 802 N N . GLY A 1 97 ? 14.270 14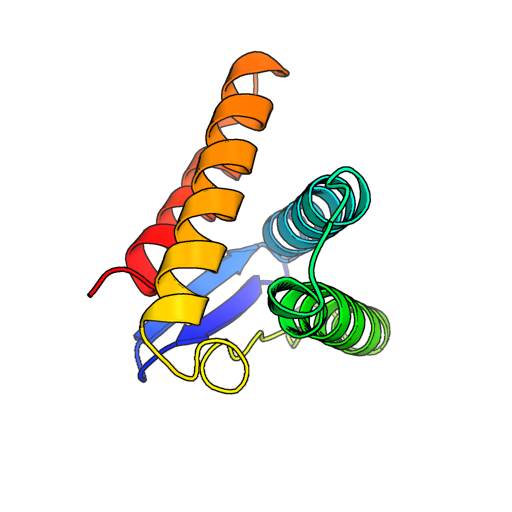.660 -6.344 1.00 60.94 97 GLY A N 1
ATOM 803 C CA . GLY A 1 97 ? 13.860 13.748 -7.423 1.00 60.94 97 GLY A CA 1
ATOM 804 C C . GLY A 1 97 ? 12.868 12.639 -7.038 1.00 60.94 97 GLY A C 1
ATOM 805 O O . GLY A 1 97 ? 12.472 11.856 -7.905 1.00 60.94 97 GLY A O 1
ATOM 806 N N . ALA A 1 98 ? 12.402 12.577 -5.784 1.00 74.81 98 ALA A N 1
ATOM 807 C CA . ALA A 1 98 ? 11.352 11.637 -5.367 1.00 74.81 98 ALA A CA 1
ATOM 808 C C . ALA A 1 98 ? 9.917 12.086 -5.709 1.00 74.81 98 ALA A C 1
ATOM 810 O O . ALA A 1 98 ? 8.971 11.345 -5.449 1.00 74.81 98 ALA A O 1
ATOM 811 N N . GLU A 1 99 ? 9.744 13.249 -6.345 1.00 81.56 99 GLU A N 1
ATOM 812 C CA . GLU A 1 99 ? 8.443 13.836 -6.715 1.00 81.56 99 GLU A CA 1
ATOM 813 C C . GLU A 1 99 ? 7.525 12.851 -7.447 1.00 81.56 99 GLU A C 1
ATOM 815 O O . GLU A 1 99 ? 6.322 12.788 -7.194 1.00 81.56 99 GLU A O 1
ATOM 820 N N . PHE A 1 100 ? 8.103 12.039 -8.337 1.00 83.31 100 PHE A N 1
ATOM 821 C CA . PHE A 1 100 ? 7.353 11.021 -9.060 1.00 83.31 100 PHE A CA 1
ATOM 822 C C . PHE A 1 100 ? 6.792 9.948 -8.120 1.00 83.31 100 PHE A C 1
ATOM 824 O O . PHE A 1 100 ? 5.629 9.584 -8.241 1.00 83.31 100 PHE A O 1
ATOM 831 N N . LEU A 1 101 ? 7.593 9.461 -7.171 1.00 84.31 101 LEU A N 1
ATOM 832 C CA . LEU A 1 101 ? 7.158 8.439 -6.222 1.00 84.31 101 LEU A CA 1
ATOM 833 C C . LEU A 1 101 ? 6.128 9.002 -5.238 1.00 84.31 101 LEU A C 1
ATOM 835 O O . LEU A 1 101 ? 5.113 8.357 -5.005 1.00 84.31 101 LEU A O 1
ATOM 839 N N . VAL A 1 102 ? 6.338 10.223 -4.735 1.00 87.25 102 VAL A N 1
ATOM 840 C CA . VAL A 1 102 ? 5.366 10.930 -3.883 1.00 87.25 102 VAL A CA 1
ATOM 841 C C . VAL A 1 102 ? 4.016 11.028 -4.586 1.00 87.25 102 VAL A C 1
ATOM 843 O O . VAL A 1 102 ? 2.999 10.640 -4.019 1.00 87.25 102 VAL A O 1
ATOM 846 N N . ARG A 1 103 ? 3.996 11.459 -5.854 1.00 88.25 103 ARG A N 1
ATOM 847 C CA . ARG A 1 103 ? 2.760 11.556 -6.640 1.00 88.25 103 ARG A CA 1
ATOM 848 C C . ARG A 1 103 ? 2.043 10.213 -6.771 1.00 88.25 103 ARG A C 1
ATOM 850 O O . ARG A 1 103 ? 0.823 10.167 -6.657 1.00 88.25 103 ARG A O 1
ATOM 857 N N . GLU A 1 104 ? 2.775 9.136 -7.029 1.00 88.50 104 GLU A N 1
ATOM 858 C CA . GLU A 1 104 ? 2.188 7.800 -7.168 1.00 88.50 104 GLU A CA 1
ATOM 859 C C . GLU A 1 104 ? 1.634 7.286 -5.827 1.00 88.50 104 GLU A C 1
ATOM 861 O O . GLU A 1 104 ? 0.538 6.732 -5.800 1.00 88.50 104 GLU A O 1
ATOM 866 N N . ILE A 1 105 ? 2.315 7.553 -4.709 1.00 88.12 105 ILE A N 1
ATOM 867 C CA . ILE A 1 105 ? 1.844 7.193 -3.363 1.00 88.12 105 ILE A CA 1
ATOM 868 C C . ILE A 1 105 ? 0.595 7.993 -2.978 1.00 88.12 105 ILE A C 1
ATOM 870 O O . ILE A 1 105 ? -0.365 7.410 -2.482 1.00 88.12 105 ILE A O 1
ATOM 874 N N . VAL A 1 106 ? 0.551 9.297 -3.271 1.00 90.00 106 VAL A N 1
ATOM 875 C CA . VAL A 1 106 ? -0.650 10.127 -3.059 1.00 90.00 106 VAL A CA 1
ATOM 876 C C . VAL A 1 106 ? -1.836 9.581 -3.855 1.00 90.00 106 VAL A C 1
ATOM 878 O O . VAL A 1 106 ? -2.939 9.486 -3.328 1.00 90.00 106 VAL A O 1
ATOM 881 N N . ARG A 1 107 ? -1.622 9.139 -5.102 1.00 89.50 107 ARG A N 1
ATOM 882 C CA . ARG A 1 107 ? -2.688 8.525 -5.915 1.00 89.50 107 ARG A CA 1
ATOM 883 C C . ARG A 1 107 ? -3.225 7.227 -5.304 1.00 89.50 107 ARG A C 1
ATOM 885 O O . ARG A 1 107 ? -4.414 6.954 -5.465 1.00 89.50 107 ARG A O 1
ATOM 892 N N . ILE A 1 108 ? -2.376 6.438 -4.640 1.00 88.19 108 ILE A N 1
ATOM 893 C CA . ILE A 1 108 ? -2.787 5.241 -3.883 1.00 88.19 108 ILE A CA 1
ATOM 894 C C . ILE A 1 108 ? -3.548 5.652 -2.616 1.00 88.19 108 ILE A C 1
ATOM 896 O O . ILE A 1 108 ? -4.588 5.078 -2.316 1.00 88.19 108 ILE A O 1
ATOM 900 N N . GLU A 1 109 ? -3.087 6.668 -1.889 1.00 89.00 109 GLU A N 1
ATOM 901 C CA . GLU A 1 109 ? -3.776 7.166 -0.692 1.00 89.00 109 GLU A CA 1
ATOM 902 C C . GLU A 1 109 ? -5.189 7.677 -1.027 1.00 89.00 109 GLU A C 1
ATOM 904 O O . GLU A 1 109 ? -6.165 7.290 -0.386 1.00 89.00 109 GLU A O 1
ATOM 909 N N . GLU A 1 110 ? -5.327 8.493 -2.076 1.00 88.94 110 GLU A N 1
ATOM 910 C CA . GLU A 1 110 ? -6.612 9.002 -2.574 1.00 88.94 110 GLU A CA 1
ATOM 911 C C . GLU A 1 110 ? -7.581 7.884 -2.965 1.00 88.94 110 GLU A C 1
ATOM 913 O O . GLU A 1 110 ? -8.794 8.051 -2.844 1.00 88.94 110 GLU A O 1
ATOM 918 N N . LEU A 1 111 ? -7.061 6.745 -3.430 1.00 88.12 111 LEU A N 1
ATOM 919 C CA . LEU A 1 111 ? -7.876 5.586 -3.770 1.00 88.12 111 LEU A CA 1
ATOM 920 C C . LEU A 1 111 ? -8.565 5.002 -2.530 1.00 88.12 111 LEU A C 1
ATOM 922 O O . LEU A 1 111 ? -9.703 4.548 -2.627 1.00 88.12 111 LEU A O 1
ATOM 926 N N . VAL A 1 112 ? -7.899 5.044 -1.376 1.00 84.38 112 VAL A N 1
ATOM 927 C CA . VAL A 1 112 ? -8.351 4.449 -0.109 1.00 84.38 112 VAL A CA 1
ATOM 928 C C . VAL A 1 112 ? -9.095 5.458 0.774 1.00 84.38 112 VAL A C 1
ATOM 930 O O . VAL A 1 112 ? -9.705 5.084 1.777 1.00 84.38 112 VAL A O 1
ATOM 933 N N . ARG A 1 113 ? -9.089 6.753 0.432 1.00 79.50 113 ARG A N 1
ATOM 934 C CA . ARG A 1 113 ? -9.884 7.746 1.167 1.00 79.50 113 ARG A CA 1
ATOM 935 C C . ARG A 1 113 ? -11.395 7.489 0.980 1.00 79.50 113 ARG A C 1
ATOM 937 O O . ARG A 1 113 ? -11.815 7.127 -0.131 1.00 79.50 113 ARG A O 1
ATOM 944 N N . PRO A 1 114 ? -12.190 7.624 2.059 1.00 61.84 114 PRO A N 1
ATOM 945 C CA . PRO A 1 114 ? -13.645 7.500 2.004 1.00 61.84 114 PRO A CA 1
ATOM 946 C C . PRO A 1 114 ? -14.281 8.581 1.125 1.00 61.84 114 PRO A C 1
ATOM 948 O O . PRO A 1 114 ? -13.736 9.709 1.071 1.00 61.84 114 PRO A O 1
#

Sequence (114 aa):
MSSSEVIFNNRSRHLKDSALGKFLDILEEEICSQQFENNESKWLKDACRAWKEEWSEMPPGLKDIELDDFLTNSQRQEEFHRIVNRILMKVEKVSEGAEFLVREIVRIEELVRP

Secondary structure (DSSP, 8-state):
--EEEEEETTEEEEEEHHHHHHHHHHHHHHHHHS---SGGGHHHHHHHHHHHHHHHHSPTT---EE-TTT--SHHHHHHHHHHHHHHHHHHHHH-TTTHHHHHHHHHHHHHH--